Protein AF-A0A8R1IBY1-F1 (afdb_monomer)

Foldseek 3Di:
DDDDDDDDDDDDDDDDDDDDPPDDPPDPPPDPPPDPDDDDDDDDDDDDDDDDPPLVVVLVVDDALDWDKDDWIDGPVCVLFIKIKIWGSQYNDPVCGPHIDIDIDGDRDD

Secondary structure (DSSP, 8-state):
--------------------SS------------------------------TTHHHHHHHSPTT--EEPPPEEETTEEEEEEEEEEETT-SSGGGTTSPEEEEEE----

Solvent-accessible surface area (backbone atoms only — not comparable to full-atom values): 7708 Å² total; per-residue (Å²): 139,82,90,86,79,88,86,86,84,82,89,86,88,77,90,80,88,81,90,81,92,78,85,76,76,83,72,79,77,78,79,79,81,78,79,81,83,80,82,89,80,80,91,82,79,68,88,86,88,84,87,76,80,65,54,74,63,49,48,77,73,52,56,63,54,44,69,49,72,50,74,75,50,56,33,88,93,45,69,60,58,25,33,30,48,38,36,11,67,27,2,61,46,82,92,35,56,85,34,72,37,74,46,83,40,82,71,48,77,132

Sequence (110 aa):
MSASRNSWPSIDLSRNLSSRADDLPPQPRRLEVVSKQATRVTALSTKLEWKIEQFEKLMKLVKNGSNLISRMFSVPEAPTVCWELHVYPNGKREEDMNNVSFFLRQVGLA

Mean predicted aligned error: 15.55 Å

Structure (mmCIF, N/CA/C/O backbone):
data_AF-A0A8R1IBY1-F1
#
_entry.id   AF-A0A8R1IBY1-F1
#
loop_
_atom_site.group_PDB
_atom_site.id
_atom_site.type_symbol
_atom_site.label_atom_id
_atom_site.label_alt_id
_atom_site.label_comp_id
_atom_site.label_asym_id
_atom_site.label_entity_id
_atom_site.label_seq_id
_atom_site.pdbx_PDB_ins_code
_atom_site.Cartn_x
_atom_site.Cartn_y
_atom_site.Cartn_z
_atom_site.occupancy
_atom_site.B_iso_or_equiv
_atom_site.auth_seq_id
_atom_site.auth_comp_id
_atom_site.auth_asym_id
_atom_site.auth_atom_id
_atom_site.pdbx_PDB_model_num
ATOM 1 N N . MET A 1 1 ? 76.757 28.595 24.187 1.00 37.84 1 MET A N 1
ATOM 2 C CA . MET A 1 1 ? 78.095 28.306 24.747 1.00 37.84 1 MET A CA 1
ATOM 3 C C . MET A 1 1 ? 78.302 26.804 24.654 1.00 37.84 1 MET A C 1
ATOM 5 O O . MET A 1 1 ? 77.416 26.100 25.097 1.00 37.84 1 MET A O 1
ATOM 9 N N . SER A 1 2 ? 79.338 26.203 24.091 1.00 40.16 2 SER A N 1
ATOM 10 C CA . SER A 1 2 ? 80.477 26.621 23.276 1.00 40.16 2 SER A CA 1
ATOM 11 C C . SER A 1 2 ? 81.018 25.313 22.683 1.00 40.16 2 SER A C 1
ATOM 13 O O . SER A 1 2 ? 81.012 24.287 23.356 1.00 40.16 2 SER A O 1
ATOM 15 N N . ALA A 1 3 ? 81.431 25.350 21.421 1.00 42.03 3 ALA A N 1
ATOM 16 C CA . ALA A 1 3 ? 81.961 24.221 20.661 1.00 42.03 3 ALA A CA 1
ATOM 17 C C . ALA A 1 3 ? 83.385 23.813 21.087 1.00 42.03 3 ALA A C 1
ATOM 19 O O . ALA A 1 3 ? 84.106 24.635 21.652 1.00 42.03 3 ALA A O 1
ATOM 20 N N . SER A 1 4 ? 83.813 22.597 20.716 1.00 46.81 4 SER A N 1
ATOM 21 C CA . SER A 1 4 ? 85.188 22.210 20.303 1.00 46.81 4 SER A CA 1
ATOM 22 C C . SER A 1 4 ? 85.264 20.676 20.156 1.00 46.81 4 SER A C 1
ATOM 24 O O . SER A 1 4 ? 84.629 19.983 20.934 1.00 46.81 4 SER A O 1
ATOM 26 N N . ARG A 1 5 ? 86.009 20.046 19.239 1.00 44.06 5 ARG A N 1
ATOM 27 C CA . ARG A 1 5 ? 87.041 20.511 18.299 1.00 44.06 5 ARG A CA 1
ATOM 28 C C . ARG A 1 5 ? 87.265 19.441 17.210 1.00 44.06 5 ARG A C 1
ATOM 30 O O . ARG A 1 5 ? 87.393 18.269 17.526 1.00 44.06 5 ARG A O 1
ATOM 37 N N . ASN A 1 6 ? 87.358 19.916 15.971 1.00 40.66 6 ASN A N 1
ATOM 38 C CA . ASN A 1 6 ? 88.364 19.645 14.932 1.00 40.66 6 ASN A CA 1
ATOM 39 C C . ASN A 1 6 ? 88.913 18.218 14.720 1.00 40.66 6 ASN A C 1
ATOM 41 O O . ASN A 1 6 ? 89.622 17.687 15.566 1.00 40.66 6 ASN A O 1
ATOM 45 N N . SER A 1 7 ? 88.879 17.743 13.470 1.00 35.16 7 SER A N 1
ATOM 46 C CA . SER A 1 7 ? 90.024 17.890 12.541 1.00 35.16 7 SER A CA 1
ATOM 47 C C . SER A 1 7 ? 89.738 17.252 11.171 1.00 35.16 7 SER A C 1
ATOM 49 O O . SER A 1 7 ? 89.177 16.168 11.080 1.00 35.16 7 SER A O 1
ATOM 51 N N . TRP A 1 8 ? 90.109 17.959 10.103 1.00 34.44 8 TRP A N 1
ATOM 52 C CA . TRP A 1 8 ? 90.343 17.421 8.754 1.00 34.44 8 TRP A CA 1
ATOM 53 C C . TRP A 1 8 ? 91.866 17.458 8.521 1.00 34.44 8 TRP A C 1
ATOM 55 O O . TRP A 1 8 ? 92.540 18.252 9.191 1.00 34.44 8 TRP A O 1
ATOM 65 N N . PRO A 1 9 ? 92.428 16.663 7.589 1.00 48.69 9 PRO A N 1
ATOM 66 C CA . PRO A 1 9 ? 92.757 17.285 6.299 1.00 48.69 9 PRO A CA 1
ATOM 67 C C . PRO A 1 9 ? 92.644 16.390 5.041 1.00 48.69 9 PRO A C 1
ATOM 69 O O . PRO A 1 9 ? 92.709 15.168 5.103 1.00 48.69 9 PRO A O 1
ATOM 72 N N . SER A 1 10 ? 92.510 17.114 3.920 1.00 37.19 10 SER A N 1
ATOM 73 C CA . SER A 1 10 ? 93.005 16.936 2.535 1.00 37.19 10 SER A CA 1
ATOM 74 C C . SER A 1 10 ? 92.920 15.568 1.843 1.00 37.19 10 SER A C 1
ATOM 76 O O . SER A 1 10 ? 93.593 14.626 2.232 1.00 37.19 10 SER A O 1
ATOM 78 N N . ILE A 1 11 ? 92.029 15.405 0.852 1.00 49.16 11 ILE A N 1
ATOM 79 C CA . ILE A 1 11 ? 92.176 15.724 -0.596 1.00 49.16 11 ILE A CA 1
ATOM 80 C C . ILE A 1 11 ? 93.105 14.736 -1.313 1.00 49.16 11 ILE A C 1
ATOM 82 O O . ILE A 1 11 ? 94.306 14.767 -1.085 1.00 49.16 11 ILE A O 1
ATOM 86 N N . ASP A 1 12 ? 92.560 13.992 -2.286 1.00 44.19 12 ASP A N 1
ATOM 87 C CA . ASP A 1 12 ? 93.150 14.062 -3.624 1.00 44.19 12 ASP A CA 1
ATOM 88 C C . ASP A 1 12 ? 92.153 13.903 -4.777 1.00 44.19 12 ASP A C 1
ATOM 90 O O . ASP A 1 12 ? 91.174 13.157 -4.726 1.00 44.19 12 ASP A O 1
ATOM 94 N N . LEU A 1 13 ? 92.419 14.708 -5.801 1.00 50.88 13 LEU A N 1
ATOM 95 C CA . LEU A 1 13 ? 91.657 14.923 -7.022 1.00 50.88 13 LEU A CA 1
ATOM 96 C C . LEU A 1 13 ? 92.013 13.885 -8.093 1.00 50.88 13 LEU A C 1
ATOM 98 O O . LEU A 1 13 ? 93.171 13.731 -8.457 1.00 50.88 13 LEU A O 1
ATOM 102 N N . SER A 1 14 ? 91.004 13.292 -8.727 1.00 47.88 14 SER A N 1
ATOM 103 C CA . SER A 1 14 ? 91.042 12.914 -10.153 1.00 47.88 14 SER A CA 1
ATOM 104 C C . SER A 1 14 ? 89.598 12.687 -10.620 1.00 47.88 14 SER A C 1
ATOM 106 O O . SER A 1 14 ? 88.936 11.735 -10.238 1.00 47.88 14 SER A O 1
ATOM 108 N N . ARG A 1 15 ? 88.934 13.683 -11.215 1.00 46.66 15 ARG A N 1
ATOM 109 C CA . ARG A 1 15 ? 88.945 13.975 -12.661 1.00 46.66 15 ARG A CA 1
ATOM 110 C C . ARG A 1 15 ? 88.810 12.705 -13.514 1.00 46.66 15 ARG A C 1
ATOM 112 O O . ARG A 1 15 ? 89.807 12.079 -13.842 1.00 46.66 15 ARG A O 1
ATOM 119 N N . ASN A 1 16 ? 87.591 12.412 -13.969 1.00 43.22 16 ASN A N 1
ATOM 120 C CA . ASN A 1 16 ? 87.334 12.395 -15.408 1.00 43.22 16 ASN A CA 1
ATOM 121 C C . ASN A 1 16 ? 85.840 12.459 -15.752 1.00 43.22 16 ASN A C 1
ATOM 123 O O . ASN A 1 16 ? 85.002 11.784 -15.164 1.00 43.22 16 ASN A O 1
ATOM 127 N N . LEU A 1 17 ? 85.558 13.332 -16.719 1.00 45.72 17 LEU A N 1
ATOM 128 C CA . LEU A 1 17 ? 84.302 13.508 -17.437 1.00 45.72 17 LEU A CA 1
ATOM 129 C C . LEU A 1 17 ? 83.850 12.188 -18.089 1.00 45.72 17 LEU A C 1
ATOM 131 O O . LEU A 1 17 ? 84.684 11.455 -18.611 1.00 45.72 17 LEU A O 1
ATOM 135 N N . SER A 1 18 ? 82.539 11.985 -18.243 1.00 43.88 18 SER A N 1
ATOM 136 C CA . SER A 1 18 ? 81.880 12.227 -19.541 1.00 43.88 18 SER A CA 1
ATOM 137 C C . SER A 1 18 ? 80.586 11.424 -19.718 1.00 43.88 18 SER A C 1
ATOM 139 O O . SER A 1 18 ? 80.594 10.200 -19.753 1.00 43.88 18 SER A O 1
ATOM 141 N N . SER A 1 19 ? 79.525 12.185 -20.002 1.00 50.34 19 SER A N 1
ATOM 142 C CA . SER A 1 19 ? 78.487 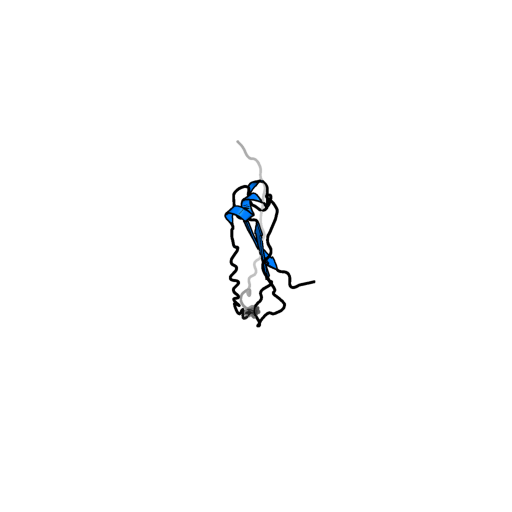11.942 -21.015 1.00 50.34 19 SER A CA 1
ATOM 143 C C . SER A 1 19 ? 77.519 10.760 -20.887 1.00 50.34 19 SER A C 1
ATOM 145 O O . SER A 1 19 ? 77.926 9.604 -20.857 1.00 50.34 19 SER A O 1
ATOM 147 N N . ARG A 1 20 ? 76.242 11.122 -21.099 1.00 50.59 20 ARG A N 1
ATOM 148 C CA . ARG A 1 20 ? 75.076 10.312 -21.509 1.00 50.59 20 ARG A CA 1
ATOM 149 C C . ARG A 1 20 ? 74.110 9.931 -20.390 1.00 50.59 20 ARG A C 1
ATOM 151 O O . ARG A 1 20 ? 73.956 8.765 -20.054 1.00 50.59 20 ARG A O 1
ATOM 158 N N . ALA A 1 21 ? 73.402 10.938 -19.884 1.00 48.59 21 ALA A N 1
ATOM 159 C CA . ALA A 1 21 ? 72.118 10.749 -19.204 1.00 48.59 21 ALA A CA 1
ATOM 160 C C . ALA A 1 21 ? 70.923 11.261 -20.037 1.00 48.59 21 ALA A C 1
ATOM 162 O O . ALA A 1 21 ? 69.823 11.355 -19.511 1.00 48.59 21 ALA A O 1
ATOM 163 N N . ASP A 1 22 ? 71.125 11.541 -21.327 1.00 54.59 22 ASP A N 1
ATOM 164 C CA . ASP A 1 22 ? 70.080 11.955 -22.267 1.00 54.59 22 ASP A CA 1
ATOM 165 C C . ASP A 1 22 ? 70.183 11.064 -23.507 1.00 54.59 22 ASP A C 1
ATOM 167 O O . ASP A 1 22 ? 71.014 11.328 -24.366 1.00 54.59 22 ASP A O 1
ATOM 171 N N . ASP A 1 23 ? 69.457 9.942 -23.521 1.00 58.66 23 ASP A N 1
ATOM 172 C CA . ASP A 1 23 ? 69.011 9.220 -24.736 1.00 58.66 23 ASP A CA 1
ATOM 173 C C . ASP A 1 23 ? 68.289 7.909 -24.356 1.00 58.66 23 ASP A C 1
ATOM 175 O O . ASP A 1 23 ? 68.552 6.830 -24.892 1.00 58.66 23 ASP A O 1
ATOM 179 N N . LEU A 1 24 ? 67.355 7.968 -23.399 1.00 62.12 24 LEU A N 1
ATOM 180 C CA . LEU A 1 24 ? 66.379 6.887 -23.261 1.00 62.12 24 LEU A CA 1
ATOM 181 C C . LEU A 1 24 ? 65.157 7.236 -24.119 1.00 62.12 24 LEU A C 1
ATOM 183 O O . LEU A 1 24 ? 64.575 8.306 -23.923 1.00 62.12 24 LEU A O 1
ATOM 187 N N . PRO A 1 25 ? 64.752 6.369 -25.068 1.00 67.75 25 PRO A N 1
ATOM 188 C CA . PRO A 1 25 ? 63.561 6.611 -25.868 1.00 67.75 25 PRO A CA 1
ATOM 189 C C . PRO A 1 25 ? 62.349 6.752 -24.936 1.00 67.75 25 PRO A C 1
ATOM 191 O O . PRO A 1 25 ? 62.277 6.040 -23.926 1.00 67.75 25 PRO A O 1
ATOM 194 N N . PRO A 1 26 ? 61.390 7.648 -25.236 1.00 64.38 26 PRO A N 1
ATOM 195 C CA . PRO A 1 26 ? 60.193 7.785 -24.422 1.00 64.38 26 PRO A CA 1
ATOM 196 C C . PRO A 1 26 ? 59.506 6.421 -24.348 1.00 64.38 26 PRO A C 1
ATOM 198 O O . PRO A 1 26 ? 59.057 5.892 -25.367 1.00 64.38 26 PRO A O 1
ATOM 201 N N . GLN A 1 27 ? 59.465 5.823 -23.151 1.00 63.66 27 GLN A N 1
ATOM 202 C CA . GLN A 1 27 ? 58.764 4.559 -22.967 1.00 63.66 27 GLN A CA 1
ATOM 203 C C . GLN A 1 27 ? 57.314 4.738 -23.433 1.00 63.66 27 GLN A C 1
ATOM 205 O O . GLN A 1 27 ? 56.686 5.746 -23.081 1.00 63.66 27 GLN A O 1
ATOM 210 N N . PRO A 1 28 ? 56.763 3.792 -24.214 1.00 61.50 28 PRO A N 1
ATOM 211 C CA . PRO A 1 28 ? 55.379 3.868 -24.641 1.00 61.50 28 PRO A CA 1
ATOM 212 C C . PRO A 1 28 ? 54.510 3.875 -23.387 1.00 61.50 28 PRO A C 1
ATOM 214 O O . PRO A 1 28 ? 54.428 2.881 -22.663 1.00 61.50 28 PRO A O 1
ATOM 217 N N . ARG A 1 29 ? 53.884 5.021 -23.096 1.00 68.00 29 ARG A N 1
ATOM 218 C CA . ARG A 1 29 ? 52.892 5.117 -22.027 1.00 68.00 29 ARG A CA 1
ATOM 219 C C . ARG A 1 29 ? 51.787 4.133 -22.379 1.00 68.00 29 ARG A C 1
ATOM 221 O O . ARG A 1 29 ? 51.049 4.345 -23.339 1.00 68.00 29 ARG A O 1
ATOM 228 N N . ARG A 1 30 ? 51.717 3.032 -21.633 1.00 70.19 30 ARG A N 1
ATOM 229 C CA . ARG A 1 30 ? 50.653 2.040 -21.748 1.00 70.19 30 ARG A CA 1
ATOM 230 C C . ARG A 1 30 ? 49.338 2.761 -21.467 1.00 70.19 30 ARG A C 1
ATOM 232 O O . ARG A 1 30 ? 49.077 3.148 -20.334 1.00 70.19 30 ARG A O 1
ATOM 239 N N . LEU A 1 31 ? 48.551 3.001 -22.513 1.00 67.94 31 LEU A N 1
ATOM 240 C CA . LEU A 1 31 ? 47.209 3.552 -22.378 1.00 67.94 31 LEU A CA 1
ATOM 241 C C . LEU A 1 31 ? 46.348 2.483 -21.702 1.00 67.94 31 LEU A C 1
ATOM 243 O O . LEU A 1 31 ? 46.045 1.451 -22.302 1.00 67.94 31 LEU A O 1
ATOM 247 N N . GLU A 1 32 ? 45.992 2.702 -20.440 1.00 69.06 32 GLU A N 1
ATOM 248 C CA . GLU A 1 32 ? 44.969 1.897 -19.784 1.00 69.06 32 GLU A CA 1
ATOM 249 C C . GLU A 1 32 ? 43.609 2.260 -20.376 1.00 69.06 32 GLU A C 1
ATOM 251 O O . GLU A 1 32 ? 43.083 3.359 -20.191 1.00 69.06 32 GLU A O 1
ATOM 256 N N . VAL A 1 33 ? 43.038 1.323 -21.129 1.00 65.75 33 VAL A N 1
ATOM 257 C CA . VAL A 1 33 ? 41.658 1.421 -21.594 1.00 65.75 33 VAL A CA 1
ATOM 258 C C . VAL A 1 33 ? 40.755 1.083 -20.414 1.00 65.75 33 VAL A C 1
ATOM 260 O O . VAL A 1 33 ? 40.478 -0.080 -20.133 1.00 65.75 33 VAL A O 1
ATOM 263 N N . VAL A 1 34 ? 40.284 2.109 -19.711 1.00 68.19 34 VAL A N 1
ATOM 264 C CA . VAL A 1 34 ? 39.180 1.963 -18.759 1.00 68.19 34 VAL A CA 1
ATOM 265 C C . VAL A 1 34 ? 37.892 1.884 -19.575 1.00 68.19 34 VAL A C 1
ATOM 267 O O . VAL A 1 34 ? 37.393 2.901 -20.062 1.00 68.19 34 VAL A O 1
ATOM 270 N N . SER A 1 35 ? 37.350 0.678 -19.776 1.00 67.12 35 SER A N 1
ATOM 271 C CA . SER A 1 35 ? 36.053 0.539 -20.441 1.00 67.12 35 SER A CA 1
ATOM 272 C C . SER A 1 35 ? 34.968 1.133 -19.542 1.00 67.12 35 SER A C 1
ATOM 274 O O . SER A 1 35 ? 34.650 0.579 -18.489 1.00 67.12 35 SER A O 1
ATOM 276 N N . LYS A 1 36 ? 34.379 2.258 -19.950 1.00 72.69 36 LYS A N 1
ATOM 277 C CA . LYS A 1 36 ? 33.154 2.769 -19.330 1.00 72.69 36 LYS A CA 1
ATOM 278 C C . LYS A 1 36 ? 32.004 1.854 -19.745 1.00 72.69 36 LYS A C 1
ATOM 280 O O . LYS A 1 36 ? 31.484 1.978 -20.849 1.00 72.69 36 LYS A O 1
ATOM 285 N N . GLN A 1 37 ? 31.635 0.911 -18.884 1.00 76.88 37 GLN A N 1
ATOM 286 C CA . GLN A 1 37 ? 30.406 0.146 -19.071 1.00 76.88 37 GLN A CA 1
ATOM 287 C C . GLN A 1 37 ? 29.216 1.065 -18.777 1.00 76.88 37 GLN A C 1
ATOM 289 O O . GLN A 1 37 ? 29.085 1.591 -17.674 1.00 76.88 37 GLN A O 1
ATOM 294 N N . ALA A 1 38 ? 28.374 1.293 -19.783 1.00 79.56 38 ALA A N 1
ATOM 295 C CA . ALA A 1 38 ? 27.139 2.054 -19.652 1.00 79.56 38 ALA A CA 1
ATOM 296 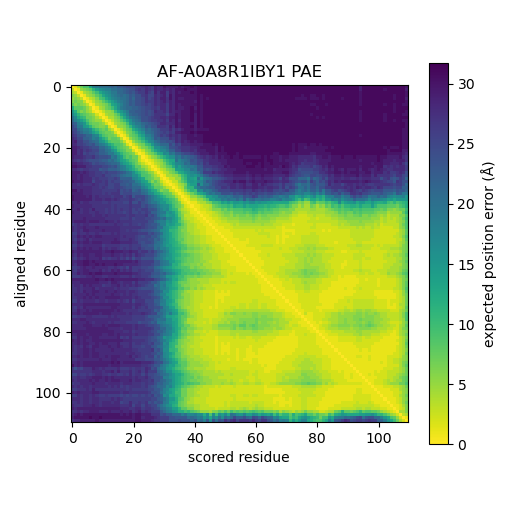C C . ALA A 1 38 ? 25.954 1.081 -19.666 1.00 79.56 38 ALA A C 1
ATOM 298 O O . ALA A 1 38 ? 25.674 0.453 -20.687 1.00 79.56 38 ALA A O 1
ATOM 299 N N . THR A 1 39 ? 25.258 0.953 -18.537 1.00 85.88 39 THR A N 1
ATOM 300 C CA . THR A 1 39 ? 24.041 0.136 -18.444 1.00 85.88 39 THR A CA 1
ATOM 301 C C . THR A 1 39 ? 22.835 0.979 -18.830 1.00 85.88 39 THR A C 1
ATOM 303 O O . THR A 1 39 ? 22.578 2.024 -18.232 1.00 85.88 39 THR A O 1
ATOM 306 N N . ARG A 1 40 ? 22.065 0.522 -19.821 1.00 84.62 40 ARG A N 1
ATOM 307 C CA . ARG A 1 40 ? 20.793 1.152 -20.181 1.00 84.62 40 ARG A CA 1
ATOM 308 C C . ARG A 1 40 ? 19.741 0.779 -19.138 1.00 84.62 40 ARG A C 1
ATOM 310 O O . ARG A 1 40 ? 19.353 -0.380 -19.040 1.00 84.62 40 ARG A O 1
ATOM 317 N N . VAL A 1 41 ? 19.277 1.767 -18.380 1.00 88.06 41 VAL A N 1
ATOM 318 C CA . VAL A 1 41 ? 18.194 1.605 -17.403 1.00 88.06 41 VAL A CA 1
ATOM 319 C C . VAL A 1 41 ? 16.901 2.130 -18.017 1.00 88.06 41 VAL A C 1
ATOM 321 O O . VAL A 1 41 ? 16.877 3.232 -18.562 1.00 88.06 41 VAL A O 1
ATOM 324 N N . THR A 1 42 ? 15.831 1.342 -17.929 1.00 89.25 42 THR A N 1
ATOM 325 C CA . THR A 1 42 ? 14.477 1.786 -18.284 1.00 89.25 42 THR A CA 1
ATOM 326 C C . THR A 1 42 ? 13.686 1.940 -16.996 1.00 89.25 42 THR A C 1
ATOM 328 O O . THR A 1 42 ? 13.570 0.986 -16.229 1.00 89.25 42 THR A O 1
ATOM 331 N N . ALA A 1 43 ? 13.168 3.139 -16.739 1.00 91.06 43 ALA A N 1
ATOM 332 C CA . ALA A 1 43 ? 12.263 3.358 -15.621 1.00 91.06 43 ALA A CA 1
ATOM 333 C C . ALA A 1 43 ? 10.882 2.794 -15.974 1.00 91.06 43 ALA A C 1
ATOM 335 O O . ALA A 1 43 ? 10.311 3.155 -17.002 1.00 91.06 43 ALA A O 1
ATOM 336 N N . LEU A 1 44 ? 10.359 1.916 -15.122 1.00 92.12 44 LEU A N 1
ATOM 337 C CA . LEU A 1 44 ? 9.005 1.378 -15.230 1.00 92.12 44 LEU A CA 1
ATOM 338 C C . LEU A 1 44 ? 8.116 2.038 -14.173 1.00 92.12 44 LEU A C 1
ATOM 340 O O . LEU A 1 44 ? 8.586 2.370 -13.083 1.00 92.12 44 LEU A O 1
ATOM 344 N N . SER A 1 45 ? 6.834 2.213 -14.483 1.00 92.56 45 SER A N 1
ATOM 345 C CA . SER A 1 45 ? 5.848 2.773 -13.560 1.00 92.56 45 SER A CA 1
ATOM 346 C C . SER A 1 45 ? 4.621 1.870 -13.467 1.00 92.56 45 SER A C 1
ATOM 348 O O . SER A 1 45 ? 4.204 1.235 -14.430 1.00 92.56 45 SER A O 1
ATOM 350 N N . THR A 1 46 ? 4.043 1.799 -12.275 1.00 93.12 46 THR A N 1
ATOM 351 C CA . THR A 1 46 ? 2.769 1.121 -12.020 1.00 93.12 46 THR A CA 1
ATOM 352 C C . THR A 1 46 ? 1.947 1.963 -11.050 1.00 93.12 46 THR A C 1
ATOM 354 O O . THR A 1 46 ? 2.478 2.864 -10.394 1.00 93.12 46 THR A O 1
ATOM 357 N N . LYS A 1 47 ? 0.640 1.707 -10.982 1.00 94.25 47 LYS A N 1
ATOM 358 C CA . LYS A 1 47 ? -0.309 2.479 -10.181 1.00 94.25 47 LYS A CA 1
ATOM 359 C C . LYS A 1 47 ? -1.290 1.556 -9.473 1.00 94.25 47 LYS A C 1
ATOM 361 O O . LYS A 1 47 ? -1.877 0.666 -10.084 1.00 94.25 47 LYS A O 1
ATOM 366 N N . LEU A 1 48 ? -1.532 1.849 -8.201 1.00 96.75 48 LEU A N 1
ATOM 367 C CA . LEU A 1 48 ? -2.640 1.305 -7.432 1.00 96.75 48 LEU A CA 1
ATOM 368 C C . LEU A 1 48 ? -3.547 2.454 -6.986 1.00 96.75 48 LEU A C 1
ATOM 370 O O . LEU A 1 48 ? -3.085 3.416 -6.381 1.00 96.75 48 LEU A O 1
ATOM 374 N N . GLU A 1 49 ? -4.843 2.316 -7.244 1.00 97.06 49 GLU A N 1
ATOM 375 C CA . GLU A 1 49 ? -5.886 3.121 -6.613 1.00 97.06 49 GLU A CA 1
ATOM 376 C C . GLU A 1 49 ? -6.674 2.231 -5.659 1.00 97.06 49 GLU A C 1
ATOM 378 O O . GLU A 1 49 ? -7.111 1.139 -6.036 1.00 97.06 49 GLU A O 1
ATOM 383 N N . TRP A 1 50 ? -6.836 2.685 -4.419 1.00 97.88 50 TRP A N 1
ATOM 384 C CA . TRP A 1 50 ? -7.549 1.943 -3.392 1.00 97.88 50 TRP A CA 1
ATOM 385 C C . TRP A 1 50 ? -8.412 2.880 -2.553 1.00 97.88 50 TRP A C 1
ATOM 387 O O . TRP A 1 50 ? -7.922 3.840 -1.963 1.00 97.88 50 TRP A O 1
ATOM 397 N N . LYS A 1 51 ? -9.711 2.581 -2.505 1.00 97.44 51 LYS A N 1
ATOM 398 C CA . LYS A 1 51 ? -10.685 3.256 -1.652 1.00 97.44 51 LYS A CA 1
ATOM 399 C C . LYS A 1 51 ? -10.922 2.418 -0.398 1.00 97.44 51 LYS A C 1
ATOM 401 O O . LYS A 1 51 ? -11.302 1.254 -0.502 1.00 97.44 51 LYS A O 1
ATOM 406 N N . ILE A 1 52 ? -10.745 3.028 0.770 1.00 96.56 52 ILE A N 1
ATOM 407 C CA . ILE A 1 52 ? -11.103 2.439 2.064 1.00 96.56 52 ILE A CA 1
ATOM 408 C C . ILE A 1 52 ? -12.365 3.149 2.551 1.00 96.56 52 ILE A C 1
ATOM 410 O O . ILE A 1 52 ? -12.361 4.357 2.786 1.00 96.56 52 ILE A O 1
ATOM 414 N N . GLU A 1 53 ? -13.470 2.416 2.649 1.00 97.25 53 GLU A N 1
ATOM 415 C CA . GLU A 1 53 ? -14.755 2.986 3.051 1.00 97.25 53 GLU A CA 1
ATOM 416 C C . GLU A 1 53 ? -14.888 3.087 4.572 1.00 97.25 53 GLU A C 1
ATOM 418 O O . GLU A 1 53 ? -14.309 2.298 5.314 1.00 97.25 53 GLU A O 1
ATOM 423 N N . GLN A 1 54 ? -15.684 4.057 5.036 1.00 96.88 54 GLN A N 1
ATOM 424 C CA . GLN A 1 54 ? -15.994 4.252 6.460 1.00 96.88 54 GLN A CA 1
ATOM 425 C C . GLN A 1 54 ? -14.740 4.333 7.357 1.00 96.88 54 GLN A C 1
ATOM 427 O O . GLN A 1 54 ? -14.729 3.801 8.468 1.00 96.88 54 GLN A O 1
ATOM 432 N N . PHE A 1 55 ? -13.693 5.015 6.878 1.00 95.69 55 PHE A N 1
ATOM 433 C CA . PHE A 1 55 ? -12.363 5.038 7.497 1.00 95.69 55 PHE A CA 1
ATOM 434 C C . PHE A 1 55 ? -12.380 5.410 8.990 1.00 95.69 55 PHE A C 1
ATOM 436 O O . PHE A 1 55 ? -11.747 4.740 9.799 1.00 95.69 55 PHE A O 1
ATOM 443 N N . GLU A 1 56 ? -13.188 6.393 9.392 1.00 94.94 56 GLU A N 1
ATOM 444 C CA . GLU A 1 56 ? -13.322 6.781 10.803 1.00 94.94 56 GLU A CA 1
ATOM 445 C C . GLU A 1 56 ? -13.884 5.666 11.696 1.00 94.94 56 GLU A C 1
ATOM 447 O O . GLU A 1 56 ? -13.444 5.489 12.832 1.00 94.94 56 GLU A O 1
ATOM 452 N N . LYS A 1 57 ? -14.870 4.901 11.207 1.00 96.81 57 LYS A N 1
ATOM 453 C CA . LYS A 1 57 ? -15.423 3.767 11.963 1.00 96.81 57 LYS A CA 1
ATOM 454 C C . LYS A 1 57 ? -14.400 2.649 12.065 1.00 96.81 57 LYS A C 1
ATOM 456 O O . LYS A 1 57 ? -14.259 2.055 13.128 1.00 96.81 57 LYS A O 1
ATOM 461 N N . LEU A 1 58 ? -13.674 2.398 10.977 1.00 95.31 58 LEU A N 1
ATOM 462 C CA . LEU A 1 58 ? -12.587 1.432 10.959 1.00 95.31 58 LEU A CA 1
ATOM 463 C C . LEU A 1 58 ? -11.530 1.788 12.012 1.00 95.31 58 LEU A C 1
ATOM 465 O O . LEU A 1 58 ? -11.200 0.934 12.826 1.00 95.31 58 LEU A O 1
ATOM 469 N N . MET A 1 59 ? -11.059 3.038 12.064 1.00 95.00 59 MET A N 1
ATOM 470 C CA . MET A 1 59 ? -10.058 3.478 13.048 1.00 95.00 59 MET A CA 1
ATOM 471 C C . MET A 1 59 ? -10.484 3.223 14.502 1.00 95.00 59 MET A C 1
ATOM 473 O O . MET A 1 59 ? -9.636 2.954 15.343 1.00 95.00 59 MET A O 1
ATOM 477 N N . LYS A 1 60 ? -11.784 3.240 14.811 1.00 95.94 60 LYS A N 1
ATOM 478 C CA . LYS A 1 60 ? -12.290 2.919 16.159 1.00 95.94 60 LYS A CA 1
ATOM 479 C C . LYS A 1 60 ? -12.285 1.418 16.478 1.00 95.94 60 LYS A C 1
ATOM 481 O O . LYS A 1 60 ? -12.366 1.054 17.645 1.00 95.94 60 LYS A O 1
ATOM 486 N N . LEU A 1 61 ? -12.231 0.557 15.460 1.00 95.56 61 LEU A N 1
ATOM 487 C CA . LEU A 1 61 ? -12.301 -0.902 15.590 1.00 95.56 61 LEU A CA 1
ATOM 488 C C . LEU A 1 61 ? -10.923 -1.575 15.558 1.00 95.56 61 LEU A C 1
ATOM 490 O O . LEU A 1 61 ? -10.736 -2.608 16.198 1.00 95.56 61 LEU A O 1
ATOM 494 N N . VAL A 1 62 ? -9.962 -1.026 14.810 1.00 94.19 62 VAL A N 1
ATOM 495 C CA . VAL A 1 62 ? -8.603 -1.587 14.712 1.00 94.19 62 VAL A CA 1
ATOM 496 C C . VAL A 1 62 ? -7.665 -0.970 15.741 1.00 94.19 62 VAL A C 1
ATOM 498 O O . VAL A 1 62 ? -7.628 0.238 15.927 1.00 94.19 62 VAL A O 1
ATOM 501 N N . LYS A 1 63 ? -6.826 -1.794 16.367 1.00 96.12 63 LYS A N 1
ATOM 502 C CA . LYS A 1 63 ? -5.750 -1.321 17.251 1.00 96.12 63 LYS A CA 1
ATOM 503 C C . LYS A 1 63 ? -4.529 -0.844 16.454 1.00 96.12 63 LYS A C 1
ATOM 505 O O . LYS A 1 63 ? -4.299 -1.321 15.339 1.00 96.12 63 LYS A O 1
ATOM 510 N N . ASN A 1 64 ? -3.716 0.032 17.052 1.00 97.94 64 ASN A N 1
ATOM 511 C CA . ASN A 1 64 ? -2.362 0.342 16.569 1.00 97.94 64 ASN A CA 1
ATOM 512 C C . ASN A 1 64 ? -1.576 -0.959 16.290 1.00 97.94 64 ASN A C 1
ATOM 514 O O . ASN A 1 64 ? -1.777 -1.980 16.954 1.00 97.94 64 ASN A O 1
ATOM 518 N N . G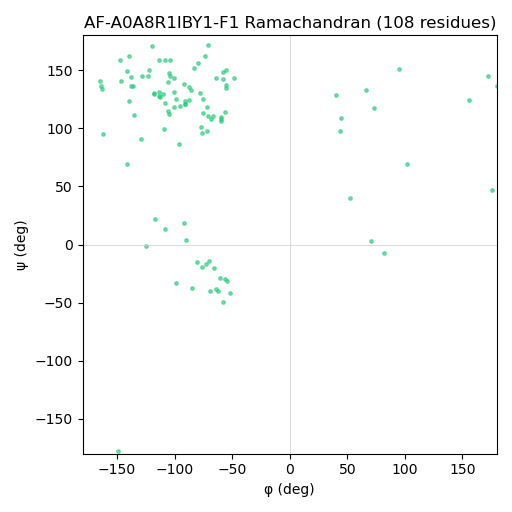LY A 1 65 ? -0.758 -0.946 15.240 1.00 97.44 65 GLY A N 1
ATOM 519 C CA . GLY A 1 65 ? -0.027 -2.112 14.744 1.00 97.44 65 GLY A CA 1
ATOM 520 C C . GLY A 1 65 ? -0.833 -3.054 13.841 1.00 97.44 65 GLY A C 1
ATOM 521 O O . GLY A 1 65 ? -0.245 -3.949 13.239 1.00 97.44 65 GLY A O 1
ATOM 522 N N . SER A 1 66 ? -2.148 -2.854 13.686 1.00 97.31 66 SER A N 1
ATOM 523 C CA . SER A 1 66 ? -2.965 -3.626 12.734 1.00 97.31 66 SER A CA 1
ATOM 524 C C . SER A 1 66 ? -2.945 -2.982 11.351 1.00 97.31 66 SER A C 1
ATOM 526 O O . SER A 1 66 ? -3.121 -1.768 11.239 1.00 97.31 66 SER A O 1
ATOM 528 N N . ASN A 1 67 ? -2.781 -3.788 10.301 1.00 97.31 67 ASN A N 1
ATOM 529 C CA . ASN A 1 67 ? -2.798 -3.316 8.921 1.00 97.31 67 ASN A CA 1
ATOM 530 C C . ASN A 1 67 ? -3.986 -3.830 8.109 1.00 97.31 67 ASN A C 1
ATOM 532 O O . ASN A 1 67 ? -4.581 -4.870 8.379 1.00 97.31 67 ASN A O 1
ATOM 536 N N . LEU A 1 68 ? -4.259 -3.083 7.049 1.00 97.69 68 LEU A N 1
ATOM 537 C CA . LEU A 1 68 ? -4.963 -3.515 5.862 1.00 97.69 68 LEU A CA 1
ATOM 538 C C . LEU A 1 68 ? -3.937 -3.725 4.744 1.00 97.69 68 LEU A C 1
ATOM 540 O O . LEU A 1 68 ? -2.966 -2.973 4.638 1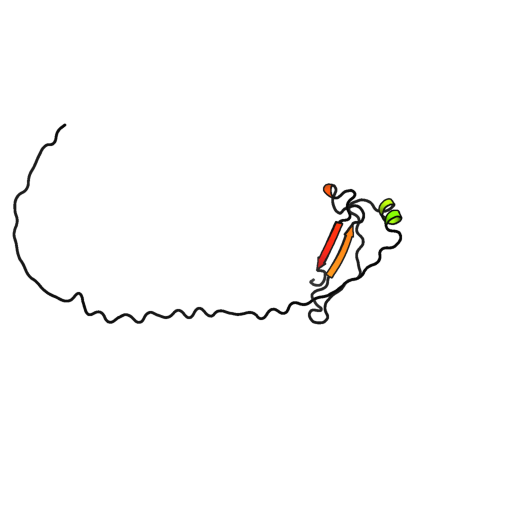.00 97.69 68 LEU A O 1
ATOM 544 N N . ILE A 1 69 ? -4.174 -4.715 3.890 1.00 97.31 69 ILE A N 1
ATOM 545 C CA . ILE A 1 69 ? -3.304 -5.042 2.757 1.00 97.31 69 ILE A CA 1
ATOM 546 C C . ILE A 1 69 ? -4.111 -4.853 1.475 1.00 97.31 69 ILE A C 1
ATOM 548 O O . ILE A 1 69 ? -5.243 -5.328 1.373 1.00 97.31 69 ILE A O 1
ATOM 552 N N . SER A 1 70 ? -3.552 -4.123 0.512 1.00 97.88 70 SER A N 1
ATOM 553 C CA . SER A 1 70 ? -4.174 -3.950 -0.797 1.00 97.88 70 SER A CA 1
ATOM 554 C C . SER A 1 70 ? -4.133 -5.235 -1.623 1.00 97.88 70 SER A C 1
ATOM 556 O O . SER A 1 70 ? -3.397 -6.171 -1.327 1.00 97.88 70 SER A O 1
ATOM 558 N N . ARG A 1 71 ? -4.830 -5.242 -2.765 1.00 95.94 71 ARG A N 1
ATOM 559 C CA . ARG A 1 71 ? -4.484 -6.188 -3.834 1.00 95.94 71 ARG A CA 1
ATOM 560 C C . ARG A 1 71 ? -3.024 -6.000 -4.261 1.00 95.94 71 ARG A C 1
ATOM 562 O O . ARG A 1 71 ? -2.517 -4.872 -4.247 1.00 95.94 71 ARG A O 1
ATOM 569 N N . MET A 1 72 ? -2.395 -7.087 -4.686 1.00 95.12 72 MET A N 1
ATOM 570 C CA . MET A 1 72 ? -1.088 -7.051 -5.333 1.00 95.12 72 MET A CA 1
ATOM 571 C C . MET A 1 72 ? -1.174 -6.295 -6.668 1.00 95.12 72 MET A C 1
ATOM 573 O O . MET A 1 72 ? -2.174 -6.397 -7.383 1.00 95.12 72 MET A O 1
ATOM 577 N N . PHE A 1 73 ? -0.131 -5.543 -7.006 1.00 94.75 73 PHE A N 1
ATOM 578 C CA . PHE A 1 73 ? -0.010 -4.836 -8.279 1.00 94.75 73 PHE A CA 1
ATOM 579 C C . PHE A 1 73 ? 1.431 -4.880 -8.797 1.00 94.75 73 PHE A C 1
ATOM 581 O O . PHE A 1 73 ? 2.389 -4.949 -8.026 1.00 94.75 73 PHE A O 1
ATOM 588 N N . SER A 1 74 ? 1.582 -4.875 -10.117 1.00 94.31 74 SER A N 1
ATOM 589 C CA . SER A 1 74 ? 2.867 -4.996 -10.809 1.00 94.31 74 SER A CA 1
ATOM 590 C C . SER A 1 74 ? 2.833 -4.226 -12.129 1.00 94.31 74 SER A C 1
ATOM 592 O O . SER A 1 74 ? 1.857 -3.537 -12.443 1.00 94.31 74 SER A O 1
ATOM 594 N N . VAL A 1 75 ? 3.928 -4.297 -12.878 1.00 92.81 75 VAL A N 1
ATOM 595 C CA . VAL A 1 75 ? 4.037 -3.768 -14.237 1.00 92.81 75 VAL A CA 1
ATOM 596 C C . VAL A 1 75 ? 4.214 -4.958 -15.194 1.00 92.81 75 VAL A C 1
ATOM 598 O O . VAL A 1 75 ? 5.023 -5.838 -14.885 1.00 92.81 75 VAL A O 1
ATOM 601 N N . PRO A 1 76 ? 3.461 -5.056 -16.308 1.00 90.69 76 PRO A N 1
ATOM 602 C CA . PRO A 1 76 ? 3.528 -6.212 -17.212 1.00 90.69 76 PRO A CA 1
ATOM 603 C C . PRO A 1 76 ? 4.937 -6.527 -17.731 1.00 90.69 76 PRO A C 1
ATOM 605 O O . PRO A 1 76 ? 5.278 -7.687 -17.938 1.00 90.69 76 PRO A O 1
ATOM 608 N N . GLU A 1 77 ? 5.765 -5.499 -17.898 1.00 92.06 77 GLU A N 1
ATOM 609 C CA . GLU A 1 77 ? 7.147 -5.562 -18.370 1.00 92.06 77 GLU A CA 1
ATOM 610 C C . GLU A 1 77 ? 8.119 -6.151 -17.330 1.00 92.06 77 GLU A C 1
ATOM 612 O O . GLU A 1 77 ? 9.225 -6.555 -17.684 1.00 92.06 77 GLU A O 1
ATOM 617 N N . ALA A 1 78 ? 7.721 -6.219 -16.055 1.00 89.75 78 ALA A N 1
ATOM 618 C CA . ALA A 1 78 ? 8.486 -6.828 -14.967 1.00 89.75 78 ALA A CA 1
ATOM 619 C C . ALA A 1 78 ? 7.546 -7.587 -14.005 1.00 89.75 78 ALA A C 1
ATOM 621 O O . ALA A 1 78 ? 7.355 -7.177 -12.857 1.00 89.75 78 ALA A O 1
ATOM 622 N N . PRO A 1 79 ? 6.956 -8.714 -14.449 1.00 87.19 79 PRO A N 1
ATOM 623 C CA . PRO A 1 79 ? 5.883 -9.401 -13.726 1.00 87.19 79 PRO A CA 1
ATOM 624 C C . PRO A 1 79 ? 6.350 -10.086 -12.434 1.00 87.19 79 PRO A C 1
ATOM 626 O O . PRO A 1 79 ? 5.523 -10.455 -11.608 1.00 87.19 79 PRO A O 1
ATOM 629 N N . THR A 1 80 ? 7.660 -10.251 -12.240 1.00 87.75 80 THR A N 1
ATOM 630 C CA . THR A 1 80 ? 8.264 -10.754 -10.995 1.00 87.75 80 THR A CA 1
ATOM 631 C C . THR A 1 80 ? 8.391 -9.670 -9.920 1.00 87.75 80 THR A C 1
ATOM 633 O O . THR A 1 80 ? 8.605 -9.966 -8.745 1.00 87.75 80 THR A O 1
ATOM 636 N N . VAL A 1 81 ? 8.248 -8.396 -10.291 1.00 90.31 81 VAL A N 1
ATOM 637 C CA . VAL A 1 81 ? 8.302 -7.266 -9.362 1.00 90.31 81 VAL A CA 1
ATOM 638 C C . VAL A 1 81 ? 6.876 -6.894 -8.967 1.00 90.31 81 VAL A C 1
ATOM 640 O O . VAL A 1 81 ? 6.227 -6.037 -9.569 1.00 90.31 81 VAL A O 1
ATOM 643 N N . CYS A 1 82 ? 6.388 -7.575 -7.935 1.00 93.19 82 CYS A N 1
ATOM 644 C CA . CYS A 1 82 ? 5.050 -7.380 -7.391 1.00 93.19 82 CYS A CA 1
ATOM 645 C C . CYS A 1 82 ? 5.082 -6.628 -6.065 1.00 93.19 82 CYS A C 1
ATOM 647 O O . CYS A 1 82 ? 5.908 -6.925 -5.198 1.00 93.19 82 CYS A O 1
ATOM 649 N N . TRP A 1 83 ? 4.129 -5.716 -5.892 1.00 95.38 83 TRP A N 1
ATOM 650 C CA . TRP A 1 83 ? 3.994 -4.874 -4.713 1.00 95.38 83 TRP A CA 1
ATOM 651 C C . TRP A 1 83 ? 2.635 -5.043 -4.039 1.00 95.38 83 TRP A C 1
ATOM 653 O O . TRP A 1 83 ? 1.618 -5.261 -4.696 1.00 95.38 83 TRP A O 1
ATOM 663 N N . GLU A 1 84 ? 2.616 -4.855 -2.726 1.00 96.81 84 GLU A N 1
ATOM 664 C CA . GLU A 1 84 ? 1.423 -4.620 -1.918 1.00 96.81 84 GLU A CA 1
ATOM 665 C C . GLU A 1 84 ? 1.571 -3.303 -1.162 1.00 96.81 84 GLU A C 1
ATOM 667 O O . GLU A 1 84 ? 2.657 -2.964 -0.681 1.00 96.81 84 GLU A O 1
ATOM 672 N N . LEU A 1 85 ? 0.463 -2.585 -0.995 1.00 98.06 85 LEU A N 1
ATOM 673 C CA . LEU A 1 85 ? 0.381 -1.455 -0.085 1.00 98.06 85 LEU A CA 1
ATOM 674 C C . LEU A 1 85 ? -0.183 -1.933 1.254 1.00 98.06 85 LEU A C 1
ATOM 676 O O . LEU A 1 85 ? -1.308 -2.426 1.333 1.00 98.06 85 LEU A O 1
ATOM 680 N N . HIS A 1 86 ? 0.606 -1.771 2.310 1.00 98.00 86 HIS A N 1
ATOM 681 C CA . HIS A 1 86 ? 0.216 -2.062 3.685 1.00 98.00 86 HIS A CA 1
ATOM 682 C C . HIS A 1 86 ? -0.135 -0.744 4.367 1.00 98.00 86 HIS A C 1
ATOM 684 O O . HIS A 1 86 ? 0.725 0.125 4.488 1.00 98.00 86 HIS A O 1
ATOM 690 N N . VAL A 1 87 ? -1.379 -0.590 4.813 1.00 98.38 87 VAL A N 1
ATOM 691 C CA . VAL A 1 87 ? -1.874 0.617 5.492 1.00 98.38 87 VAL A CA 1
ATOM 692 C C . VAL A 1 87 ? -2.196 0.276 6.934 1.00 98.38 87 VAL A C 1
ATOM 694 O O . VAL A 1 87 ? -2.955 -0.650 7.187 1.00 98.38 87 VAL A O 1
ATOM 697 N N . TYR A 1 88 ? -1.661 1.042 7.873 1.00 98.12 88 TYR A N 1
ATOM 698 C CA . TYR A 1 88 ? -1.932 0.937 9.301 1.00 98.12 88 TYR A CA 1
ATOM 699 C C . TYR A 1 88 ? -2.760 2.156 9.718 1.00 98.12 88 TYR A C 1
ATOM 701 O O . TYR A 1 88 ? -2.186 3.232 9.908 1.00 98.12 88 TYR A O 1
ATOM 709 N N . PRO A 1 89 ? -4.097 2.030 9.844 1.00 97.56 89 PRO A N 1
ATOM 710 C CA . PRO A 1 89 ? -4.972 3.179 10.082 1.00 97.56 89 PRO A CA 1
ATOM 711 C C . PRO A 1 89 ? -4.668 3.942 11.375 1.00 97.56 89 PRO A C 1
ATOM 713 O O . PRO A 1 89 ? -4.905 5.139 11.430 1.00 97.56 89 PRO A O 1
ATOM 716 N N . ASN A 1 90 ? -4.132 3.257 12.390 1.00 97.69 90 ASN A N 1
ATOM 717 C CA . ASN A 1 90 ? -3.823 3.828 13.705 1.00 97.69 90 ASN A CA 1
ATOM 718 C C . ASN A 1 90 ? -2.326 3.787 14.044 1.00 97.69 90 ASN A C 1
ATOM 720 O O . ASN A 1 90 ? -1.974 3.791 15.223 1.00 97.69 90 ASN A O 1
ATOM 724 N N . GLY A 1 91 ? -1.462 3.6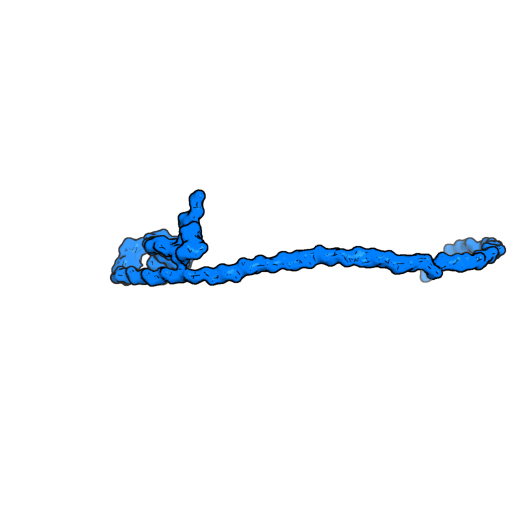93 13.032 1.00 98.19 91 GLY 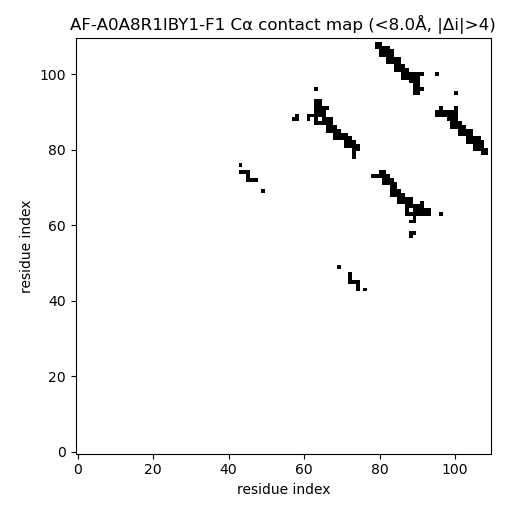A N 1
ATOM 725 C CA . GLY A 1 91 ? -0.006 3.629 13.174 1.00 98.19 91 GLY A CA 1
ATOM 726 C C . GLY A 1 91 ? 0.526 2.195 13.185 1.00 98.19 91 GLY A C 1
ATOM 727 O O . GLY A 1 91 ? -0.184 1.263 13.575 1.00 98.19 91 GLY A O 1
ATOM 728 N N . LYS A 1 92 ? 1.767 1.990 12.720 1.00 97.81 92 LYS A N 1
ATOM 729 C CA . LYS A 1 92 ? 2.426 0.668 12.724 1.00 97.81 92 LYS A CA 1
ATOM 730 C C . LYS A 1 92 ? 3.114 0.364 14.050 1.00 97.81 92 LYS A C 1
ATOM 732 O O . LYS A 1 92 ? 3.154 -0.798 14.456 1.00 97.81 92 LYS A O 1
ATOM 737 N N . ARG A 1 93 ? 3.708 1.378 14.670 1.00 98.12 93 ARG A N 1
ATOM 738 C CA . ARG A 1 93 ? 4.422 1.278 15.942 1.00 98.12 93 ARG A CA 1
ATOM 739 C C . ARG A 1 93 ? 3.773 2.169 16.988 1.00 98.12 93 ARG A C 1
ATOM 741 O O . ARG A 1 93 ? 2.905 2.980 16.668 1.00 98.12 93 ARG A O 1
ATOM 748 N N . GLU A 1 94 ? 4.214 2.021 18.228 1.00 97.56 94 GLU A N 1
ATOM 749 C CA . GLU A 1 94 ? 3.696 2.802 19.348 1.00 97.56 94 GLU A CA 1
ATOM 750 C C . GLU A 1 94 ? 4.002 4.297 19.179 1.00 97.56 94 GLU A C 1
ATOM 752 O O . GLU A 1 94 ? 3.126 5.126 19.414 1.00 97.56 94 GLU A O 1
ATOM 757 N N . GLU A 1 95 ? 5.183 4.648 18.653 1.00 97.69 95 GLU A N 1
ATOM 758 C CA . GLU A 1 95 ? 5.532 6.037 18.326 1.00 97.69 95 GLU A CA 1
ATOM 759 C C . GLU A 1 95 ? 4.677 6.641 17.195 1.00 97.69 95 GLU A C 1
ATOM 761 O O . GLU A 1 95 ? 4.553 7.861 17.096 1.00 97.69 95 GLU A O 1
ATOM 766 N N . ASP A 1 96 ? 4.043 5.800 16.372 1.00 96.69 96 ASP A N 1
ATOM 767 C CA . ASP A 1 96 ? 3.187 6.223 15.259 1.00 96.69 96 ASP A CA 1
ATOM 768 C C . ASP A 1 96 ? 1.717 6.394 15.677 1.00 96.69 96 ASP A C 1
ATOM 770 O O . ASP A 1 96 ? 0.854 6.616 14.824 1.00 96.69 96 ASP A O 1
ATOM 774 N N . MET A 1 97 ? 1.391 6.235 16.962 1.00 94.50 97 MET A N 1
ATOM 775 C CA . MET A 1 97 ? 0.008 6.262 17.432 1.00 94.50 97 MET A CA 1
ATOM 776 C C . MET A 1 97 ? -0.698 7.558 17.013 1.00 94.50 97 MET A C 1
ATOM 778 O O . MET A 1 97 ? -0.140 8.650 17.097 1.00 94.50 97 MET A O 1
ATOM 782 N N . ASN A 1 98 ? -1.948 7.422 16.563 1.00 89.44 98 ASN A N 1
ATOM 783 C CA . ASN A 1 98 ? -2.784 8.498 16.007 1.00 89.44 98 ASN A CA 1
ATOM 784 C C . ASN A 1 98 ? -2.358 9.029 14.626 1.00 89.44 98 ASN A C 1
ATOM 786 O O . ASN A 1 98 ? -3.009 9.934 14.107 1.00 89.44 98 ASN A O 1
ATOM 790 N N . ASN A 1 99 ? -1.330 8.453 13.999 1.00 96.75 99 ASN A N 1
ATOM 791 C CA . ASN A 1 99 ? -1.002 8.698 12.598 1.00 96.75 99 ASN A CA 1
ATOM 792 C C . ASN A 1 99 ? -1.435 7.520 11.722 1.00 96.75 99 ASN A C 1
ATOM 794 O O . ASN A 1 99 ? -1.569 6.389 12.182 1.00 96.75 99 ASN A O 1
ATOM 798 N N . VAL A 1 100 ? -1.601 7.775 10.425 1.00 97.50 100 VAL A N 1
ATOM 799 C CA . VAL A 1 100 ? -1.732 6.707 9.430 1.00 97.50 100 VAL A CA 1
ATOM 800 C C . VAL A 1 100 ? -0.340 6.381 8.907 1.00 97.50 100 VAL A C 1
ATOM 802 O O . VAL A 1 100 ? 0.321 7.244 8.331 1.00 97.50 100 VAL A O 1
ATOM 805 N N . SER A 1 101 ? 0.104 5.136 9.065 1.00 98.12 101 SER A N 1
ATOM 806 C 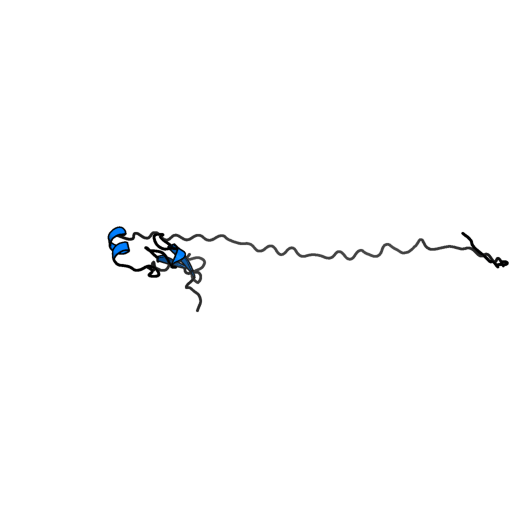CA . SER A 1 101 ? 1.353 4.669 8.451 1.00 98.12 101 SER A CA 1
ATOM 807 C C . SER A 1 101 ? 1.047 3.869 7.190 1.00 98.12 101 SER A C 1
ATOM 809 O O . SER A 1 101 ? 0.088 3.097 7.156 1.00 98.12 101 SER A O 1
ATOM 811 N N . PHE A 1 102 ? 1.883 3.989 6.163 1.00 97.81 102 PHE A N 1
ATOM 812 C CA . PHE A 1 102 ? 1.785 3.158 4.968 1.00 97.81 102 PHE A CA 1
ATOM 813 C C . PHE A 1 102 ? 3.162 2.694 4.508 1.00 97.81 102 PHE A C 1
ATOM 815 O O . PHE A 1 102 ? 4.151 3.413 4.620 1.00 97.81 102 PHE A O 1
ATOM 822 N N . PHE A 1 103 ? 3.217 1.468 3.996 1.00 97.19 103 PHE A N 1
ATOM 823 C CA . PHE A 1 103 ? 4.442 0.831 3.535 1.00 97.19 103 PHE A CA 1
ATOM 824 C C . PHE A 1 103 ? 4.185 0.133 2.213 1.00 97.19 103 PHE A C 1
ATOM 826 O O . PHE A 1 103 ? 3.184 -0.566 2.050 1.00 97.19 103 PHE A O 1
ATOM 833 N N . LEU A 1 104 ? 5.118 0.298 1.285 1.00 96.38 104 LEU A N 1
ATOM 834 C CA . LEU A 1 104 ? 5.144 -0.476 0.059 1.00 96.38 104 LEU A CA 1
ATOM 835 C C . LEU A 1 104 ? 6.001 -1.723 0.295 1.00 96.38 104 LEU A C 1
ATOM 837 O O . LEU A 1 104 ? 7.172 -1.610 0.659 1.00 96.38 104 LEU A O 1
ATOM 841 N N . ARG A 1 105 ? 5.419 -2.910 0.120 1.00 95.19 105 ARG A N 1
ATOM 842 C CA . ARG A 1 105 ? 6.100 -4.194 0.320 1.00 95.19 105 ARG A CA 1
ATOM 843 C C . ARG A 1 105 ? 6.246 -4.916 -1.010 1.00 95.19 105 ARG A C 1
ATOM 845 O O . ARG A 1 105 ? 5.250 -5.140 -1.689 1.00 95.19 105 ARG A O 1
ATOM 852 N N . GLN A 1 106 ? 7.465 -5.326 -1.352 1.00 93.12 106 GLN A N 1
ATOM 853 C CA . GLN A 1 106 ? 7.690 -6.244 -2.467 1.00 93.12 106 GLN A CA 1
ATOM 854 C C . GLN A 1 106 ? 7.356 -7.674 -2.020 1.00 93.12 106 GLN A C 1
ATOM 856 O O . GLN A 1 106 ? 7.815 -8.112 -0.965 1.00 93.12 106 GLN A O 1
ATOM 861 N N . VAL A 1 107 ? 6.548 -8.393 -2.799 1.00 86.88 107 VAL A N 1
ATOM 862 C CA . VAL A 1 107 ? 6.040 -9.739 -2.451 1.00 86.88 107 VAL A CA 1
ATOM 863 C C . VAL A 1 107 ? 6.347 -10.813 -3.504 1.00 86.88 107 VAL A C 1
ATOM 865 O O . VAL A 1 107 ? 6.016 -11.974 -3.307 1.00 86.88 107 VAL A O 1
ATOM 868 N N . GLY A 1 108 ? 7.001 -10.442 -4.611 1.00 68.44 108 GLY A N 1
ATOM 869 C CA . GLY A 1 108 ? 7.184 -11.283 -5.806 1.00 68.44 108 GLY A CA 1
ATOM 870 C C . GLY A 1 108 ? 8.448 -12.152 -5.892 1.00 68.44 108 GLY A C 1
ATOM 871 O O . GLY A 1 108 ? 8.791 -12.574 -6.991 1.00 68.44 108 GLY A O 1
ATOM 872 N N . LEU A 1 109 ? 9.149 -12.426 -4.790 1.00 58.12 109 LEU A N 1
ATOM 873 C CA . LEU A 1 109 ? 10.308 -13.334 -4.773 1.00 58.12 109 LEU A CA 1
ATOM 874 C C . LEU A 1 109 ? 10.209 -14.267 -3.559 1.00 58.12 109 LEU A C 1
ATOM 876 O O . LEU A 1 109 ? 10.324 -13.807 -2.422 1.00 58.12 109 LEU A O 1
ATOM 880 N N . ALA A 1 110 ? 9.973 -15.551 -3.831 1.00 49.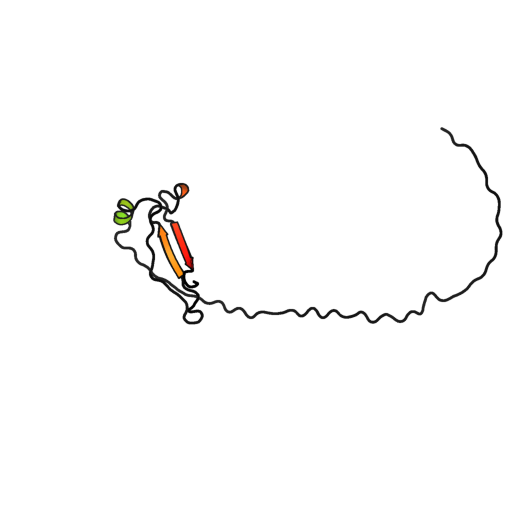47 110 ALA A N 1
ATOM 881 C CA . ALA A 1 110 ? 10.235 -16.670 -2.929 1.00 49.47 110 ALA A CA 1
ATOM 882 C C . ALA A 1 110 ? 11.451 -17.436 -3.457 1.00 49.47 110 ALA A C 1
ATOM 884 O O . ALA A 1 110 ? 11.545 -17.566 -4.701 1.00 49.47 110 ALA A O 1
#

pLDDT: mean 79.89, std 21.01, range [34.44, 98.38]

Organism: Caenorhabditis japonica (NCBI:txid281687)

InterPro domains:
  IPR002083 MATH/TRAF domain [PF22486] (48-105)
  IPR002083 MATH/TRAF domain [PS50144] (45-110)
  IPR002083 MATH/TRAF domain [cd00121] (47-105)
  IPR008974 TRAF-like [G3DSA:2.60.210.10] (44-108)

Nearest PDB structures (foldseek):
  7d3d-assembly2_B  TM=8.197E-01  e=5.658E-02  Homo sapiens
  2cr2-assembly1_A  TM=8.262E-01  e=1.007E-01  Homo sapiens
  6i41-assembly1_A  TM=8.062E-01  e=7.312E-02  Homo sapiens
  8dwu-assembly1_A  TM=6.648E-01  e=6.858E-02  Homo sapiens

Radius of gyration: 39.39 Å; Cα contacts (8 Å, |Δi|>4): 117; chains: 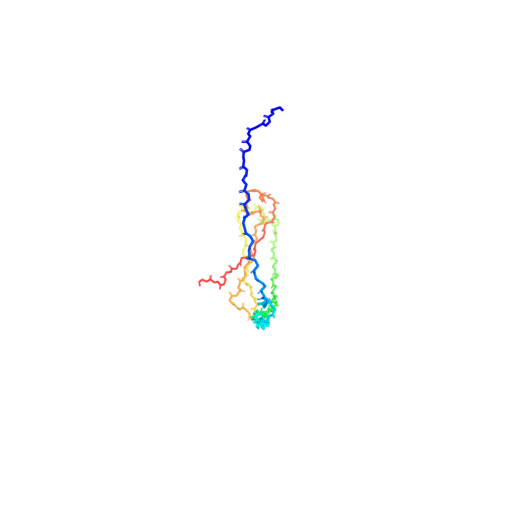1; bounding box: 109×45×51 Å